Protein AF-A0AB38JCJ1-F1 (afdb_monomer_lite)

Radius of gyration: 13.14 Å; chains: 1; bounding box: 31×32×29 Å

Secondary structure (DSSP, 8-state):
-PPPPPGGG--S-EEEEEETT-SSS-HHHHHHHHHH-TTEEEEEETT--TTHHHHTHHHHHHHHHHHHT-

Structure (mmCIF, N/CA/C/O backbone):
data_AF-A0AB38JCJ1-F1
#
_entry.id   AF-A0AB38JCJ1-F1
#
loop_
_atom_site.group_PDB
_atom_site.id
_atom_site.type_symbol
_atom_site.label_atom_id
_atom_site.label_alt_id
_atom_site.label_comp_id
_atom_site.label_asym_id
_atom_site.label_entity_id
_atom_site.label_seq_id
_atom_site.pdbx_PDB_ins_code
_atom_site.Cartn_x
_atom_site.Cartn_y
_atom_site.Cartn_z
_atom_site.occupancy
_atom_site.B_iso_or_equiv
_atom_site.auth_seq_id
_atom_site.auth_comp_id
_atom_site.auth_asym_id
_atom_site.auth_atom_id
_atom_site.pdbx_PDB_model_num
ATOM 1 N N . MET A 1 1 ? 10.878 25.296 4.709 1.00 39.25 1 MET A N 1
ATOM 2 C CA . MET A 1 1 ? 11.281 23.988 5.266 1.00 39.25 1 MET A CA 1
ATOM 3 C C . MET A 1 1 ? 10.011 23.275 5.701 1.00 39.25 1 MET A C 1
ATOM 5 O O . MET A 1 1 ? 9.419 23.692 6.684 1.00 39.25 1 MET A O 1
ATOM 9 N N . GLY A 1 2 ? 9.521 22.312 4.918 1.00 48.94 2 GLY A N 1
ATOM 10 C CA . GLY A 1 2 ? 8.372 21.490 5.314 1.00 48.94 2 GLY A CA 1
ATOM 11 C C . GLY A 1 2 ? 8.870 20.349 6.193 1.00 48.94 2 GLY A C 1
ATOM 12 O O . GLY A 1 2 ? 9.729 19.590 5.752 1.00 48.94 2 GLY A O 1
ATOM 13 N N . GLY A 1 3 ? 8.411 20.275 7.440 1.00 57.12 3 GLY A N 1
ATOM 14 C CA . GLY A 1 3 ? 8.735 19.158 8.326 1.00 57.12 3 GLY A CA 1
ATOM 15 C C . GLY A 1 3 ? 8.080 17.869 7.832 1.00 57.12 3 GLY A C 1
ATOM 16 O O . GLY A 1 3 ? 6.953 17.897 7.335 1.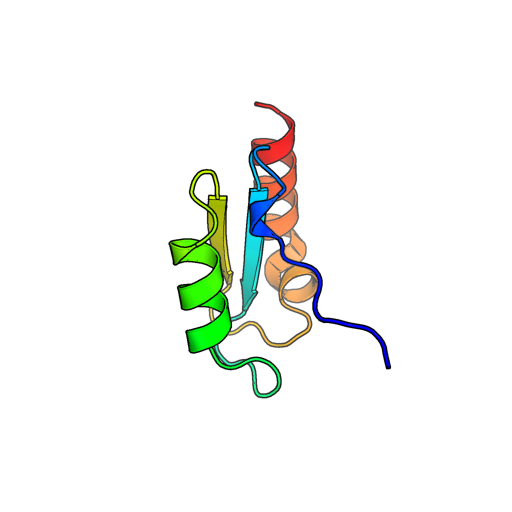00 57.12 3 GLY A O 1
ATOM 17 N N . SER A 1 4 ? 8.781 16.742 7.965 1.00 69.38 4 SER A N 1
ATOM 18 C CA . SER A 1 4 ? 8.195 15.415 7.769 1.00 69.38 4 SER A CA 1
ATOM 19 C C . SER A 1 4 ? 6.986 15.264 8.692 1.00 69.38 4 SER A C 1
ATOM 21 O O . SER A 1 4 ? 7.127 15.376 9.909 1.00 69.38 4 SER A O 1
ATOM 23 N N . THR A 1 5 ? 5.805 15.046 8.121 1.00 74.19 5 THR A N 1
ATOM 24 C CA . THR A 1 5 ? 4.595 14.768 8.904 1.00 74.19 5 THR A CA 1
ATOM 25 C C . THR A 1 5 ? 4.552 13.279 9.220 1.00 74.19 5 THR A C 1
ATOM 27 O O . THR A 1 5 ? 4.785 12.459 8.333 1.00 74.19 5 THR A O 1
ATOM 30 N N . ASP A 1 6 ? 4.298 12.938 10.481 1.00 80.38 6 ASP A N 1
ATOM 31 C CA . ASP A 1 6 ? 4.223 11.548 10.919 1.00 80.38 6 ASP A CA 1
ATOM 32 C C . ASP A 1 6 ? 2.906 10.915 10.452 1.00 80.38 6 ASP A C 1
ATOM 34 O O . ASP A 1 6 ? 1.826 11.420 10.756 1.00 80.38 6 ASP A O 1
ATOM 38 N N . LEU A 1 7 ? 2.998 9.816 9.703 1.00 80.25 7 LEU A N 1
ATOM 39 C CA . LEU A 1 7 ? 1.837 9.065 9.223 1.00 80.25 7 LEU A CA 1
ATOM 40 C C . LEU A 1 7 ? 1.227 8.172 10.314 1.00 80.25 7 LEU A C 1
ATOM 42 O O . LEU A 1 7 ? 0.100 7.714 10.152 1.00 80.25 7 LEU A O 1
ATOM 46 N N . LEU A 1 8 ? 1.918 7.975 11.445 1.00 81.44 8 LEU A N 1
ATOM 47 C CA . LEU A 1 8 ? 1.421 7.194 12.586 1.00 81.44 8 LEU A CA 1
ATOM 48 C C . LEU A 1 8 ? 0.203 7.813 13.284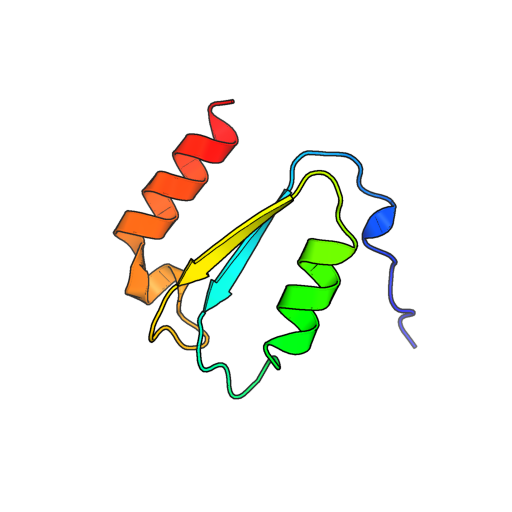 1.00 81.44 8 LEU A C 1
ATOM 50 O O . LEU A 1 8 ? -0.433 7.158 14.104 1.00 81.44 8 LEU A O 1
ATOM 54 N N . VAL A 1 9 ? -0.134 9.067 12.973 1.00 83.31 9 VAL A N 1
ATOM 55 C CA . VAL A 1 9 ? -1.343 9.723 13.494 1.00 83.31 9 VAL A CA 1
ATOM 56 C C . VAL A 1 9 ? -2.632 9.127 12.921 1.00 83.31 9 VAL A C 1
ATOM 58 O O . VAL A 1 9 ? -3.703 9.334 13.489 1.00 83.31 9 VAL A O 1
ATOM 61 N N . PHE A 1 10 ? -2.547 8.409 11.798 1.00 81.69 10 PHE A N 1
ATOM 62 C CA . PHE A 1 10 ? -3.688 7.743 11.187 1.00 81.69 10 PHE A CA 1
ATOM 63 C C . PHE A 1 10 ? -3.862 6.343 11.777 1.00 81.69 10 PHE A C 1
ATOM 65 O O . PHE A 1 10 ? -2.957 5.516 11.733 1.00 81.69 10 PHE A O 1
ATOM 72 N N . THR A 1 11 ? -5.057 6.079 12.301 1.00 82.69 11 THR A N 1
ATOM 73 C CA . THR A 1 11 ? -5.450 4.789 12.894 1.00 82.69 11 THR A CA 1
ATOM 74 C C . THR A 1 11 ? -6.483 4.039 12.054 1.00 82.69 11 THR A C 1
ATOM 76 O O . THR A 1 11 ? -7.065 3.064 12.517 1.00 82.69 11 THR A O 1
ATOM 79 N N . LEU A 1 12 ? -6.758 4.530 10.844 1.00 85.88 12 LEU A N 1
ATOM 80 C CA . LEU A 1 12 ? -7.662 3.891 9.895 1.00 85.88 12 LEU A CA 1
ATOM 81 C C . LEU A 1 12 ? -6.949 2.727 9.194 1.00 85.88 12 LEU A C 1
ATOM 83 O O . LEU A 1 12 ? -5.727 2.806 9.021 1.00 85.88 12 LEU A O 1
ATOM 87 N N . PRO A 1 13 ? -7.703 1.737 8.686 1.00 86.81 13 PRO A N 1
ATOM 88 C CA . PRO A 1 13 ? -7.154 0.747 7.775 1.00 86.81 13 PRO A CA 1
ATOM 89 C C . PRO A 1 13 ? -6.436 1.438 6.612 1.00 86.81 13 PRO A C 1
ATOM 91 O O . PRO A 1 13 ? -6.949 2.406 6.037 1.00 86.81 13 PRO A O 1
ATOM 94 N N . MET A 1 14 ? -5.253 0.944 6.249 1.00 88.75 14 MET A N 1
ATOM 95 C CA . MET A 1 14 ? -4.440 1.508 5.170 1.00 88.75 14 MET A CA 1
ATOM 96 C C . MET A 1 14 ? -3.971 0.439 4.185 1.00 88.75 14 MET A C 1
ATOM 98 O O . MET A 1 14 ? -3.239 -0.479 4.536 1.00 88.75 14 MET A O 1
ATOM 102 N N . LEU A 1 15 ? -4.309 0.612 2.910 1.00 87.62 15 LEU A N 1
ATOM 103 C CA . LEU A 1 15 ? -3.720 -0.166 1.823 1.00 87.62 15 LEU A CA 1
ATOM 104 C C . LEU A 1 15 ? -2.408 0.497 1.377 1.00 87.62 15 LEU A C 1
ATOM 106 O O . LEU A 1 15 ? -2.429 1.613 0.853 1.00 87.62 15 LEU A O 1
ATOM 110 N N . ILE A 1 16 ? -1.273 -0.182 1.567 1.00 86.38 16 ILE A N 1
ATOM 111 C CA . ILE A 1 16 ? 0.051 0.316 1.157 1.00 86.38 16 ILE A CA 1
ATOM 112 C C . ILE A 1 16 ? 0.514 -0.503 -0.046 1.00 86.38 16 ILE A C 1
ATOM 114 O O . ILE A 1 16 ? 0.734 -1.705 0.068 1.00 86.38 16 ILE A O 1
ATOM 118 N N . ALA A 1 17 ? 0.664 0.144 -1.199 1.00 84.06 17 ALA A N 1
ATOM 119 C CA . ALA A 1 17 ? 1.035 -0.508 -2.449 1.00 84.06 17 ALA A CA 1
ATOM 120 C C . ALA A 1 17 ? 2.387 -0.003 -2.967 1.00 84.06 17 ALA A C 1
ATOM 122 O O . ALA A 1 17 ? 2.591 1.207 -3.066 1.00 84.06 17 ALA A O 1
ATOM 123 N N . ASP A 1 18 ? 3.277 -0.923 -3.340 1.00 77.50 18 ASP A N 1
ATOM 124 C CA . ASP A 1 18 ? 4.552 -0.624 -4.003 1.00 77.50 18 ASP A CA 1
ATOM 125 C C . ASP A 1 18 ? 4.873 -1.694 -5.062 1.00 77.50 18 ASP A C 1
ATOM 127 O O . ASP A 1 18 ? 4.234 -2.746 -5.121 1.00 77.50 18 ASP A O 1
ATOM 131 N N . GLY A 1 19 ? 5.817 -1.406 -5.952 1.00 65.94 19 GLY A N 1
ATOM 132 C CA . GLY A 1 19 ? 6.342 -2.364 -6.920 1.00 65.94 19 GLY A CA 1
ATOM 133 C C . GLY A 1 19 ? 7.764 -2.805 -6.564 1.00 65.94 19 GLY A C 1
ATOM 134 O O . GLY A 1 19 ? 8.599 -1.976 -6.193 1.00 65.94 19 GLY A O 1
ATOM 135 N N . ASP A 1 20 ? 8.057 -4.102 -6.678 1.00 64.19 20 ASP A N 1
ATOM 136 C CA . ASP A 1 20 ? 9.421 -4.612 -6.502 1.00 64.19 20 ASP A CA 1
ATOM 137 C C . ASP A 1 20 ? 10.325 -4.114 -7.651 1.00 64.19 20 ASP A C 1
ATOM 139 O O . ASP A 1 20 ? 9.881 -3.985 -8.791 1.00 64.19 20 ASP A O 1
ATOM 143 N N . TYR A 1 21 ? 11.606 -3.841 -7.371 1.00 56.19 21 TYR A N 1
ATOM 144 C CA . TYR A 1 21 ? 12.594 -3.219 -8.279 1.00 56.19 21 TYR A CA 1
ATOM 145 C C . TYR A 1 21 ? 12.446 -1.711 -8.546 1.00 56.19 21 TYR A C 1
ATOM 147 O O . TYR A 1 21 ? 12.731 -1.193 -9.640 1.00 56.19 21 TYR A O 1
ATOM 155 N N . HIS A 1 22 ? 12.114 -0.949 -7.512 1.00 57.78 22 HIS A N 1
ATOM 156 C CA . HIS A 1 22 ? 12.143 0.504 -7.585 1.00 57.78 22 HIS A CA 1
ATOM 157 C C . HIS A 1 22 ? 13.571 1.088 -7.509 1.00 57.78 22 HIS A C 1
ATOM 159 O O . HIS A 1 22 ? 14.258 0.990 -6.498 1.00 57.78 22 HIS A O 1
ATOM 165 N N . ARG A 1 23 ? 14.023 1.802 -8.556 1.00 52.88 23 ARG A N 1
ATOM 166 C CA . ARG A 1 23 ? 15.267 2.619 -8.502 1.00 52.88 23 ARG A CA 1
ATOM 167 C C . ARG A 1 23 ? 15.123 3.907 -7.675 1.00 52.88 23 ARG A C 1
ATOM 169 O O . ARG A 1 23 ? 16.121 4.569 -7.422 1.00 52.88 23 ARG A O 1
ATOM 176 N N . ILE A 1 24 ? 13.891 4.288 -7.331 1.00 58.97 24 ILE A N 1
ATOM 177 C CA . ILE A 1 24 ? 13.544 5.601 -6.752 1.00 58.97 24 ILE A CA 1
ATOM 178 C C . ILE A 1 24 ? 13.185 5.494 -5.261 1.00 58.97 24 ILE A C 1
ATOM 180 O O . ILE A 1 24 ? 13.491 6.409 -4.504 1.00 58.97 24 ILE A O 1
ATOM 184 N N . VAL A 1 25 ? 12.584 4.382 -4.825 1.00 62.75 25 VAL A N 1
ATOM 185 C CA . VAL A 1 25 ? 12.208 4.139 -3.426 1.00 62.75 25 VAL A CA 1
ATOM 186 C C . VAL A 1 25 ? 12.829 2.808 -2.998 1.00 62.75 25 VAL A C 1
ATOM 188 O O . VAL A 1 25 ? 12.468 1.770 -3.540 1.00 62.75 25 VAL A O 1
ATOM 191 N N . PRO A 1 26 ? 13.806 2.805 -2.081 1.00 67.75 26 PRO A N 1
ATOM 192 C CA . PRO A 1 26 ? 14.397 1.564 -1.598 1.00 67.75 26 PRO A CA 1
ATOM 193 C C . PRO A 1 26 ? 13.362 0.696 -0.871 1.00 67.75 26 PRO A C 1
ATOM 195 O O . PRO A 1 26 ? 12.641 1.203 -0.011 1.00 67.75 26 PRO A O 1
ATOM 198 N N . SER A 1 27 ? 13.362 -0.619 -1.115 1.00 69.50 27 SER A N 1
ATOM 199 C CA . SER A 1 27 ? 12.424 -1.582 -0.502 1.00 69.50 27 SER A CA 1
ATOM 200 C C . SER A 1 27 ? 12.423 -1.563 1.039 1.00 69.50 27 SER A C 1
ATOM 202 O O . SER A 1 27 ? 11.451 -1.968 1.681 1.00 69.50 27 SER A O 1
ATOM 204 N N . VAL A 1 28 ? 13.496 -1.051 1.660 1.00 75.31 28 VAL A N 1
ATOM 205 C CA . VAL A 1 28 ? 13.580 -0.854 3.117 1.00 75.31 28 VAL A CA 1
ATOM 206 C C . VAL A 1 28 ? 12.577 0.183 3.632 1.00 75.31 28 VAL A C 1
ATOM 208 O O . VAL A 1 28 ? 12.078 0.022 4.741 1.00 75.31 28 VAL A O 1
ATOM 211 N N . LEU A 1 29 ? 12.236 1.209 2.841 1.00 76.69 29 LEU A N 1
ATOM 212 C CA . LEU A 1 29 ? 11.252 2.219 3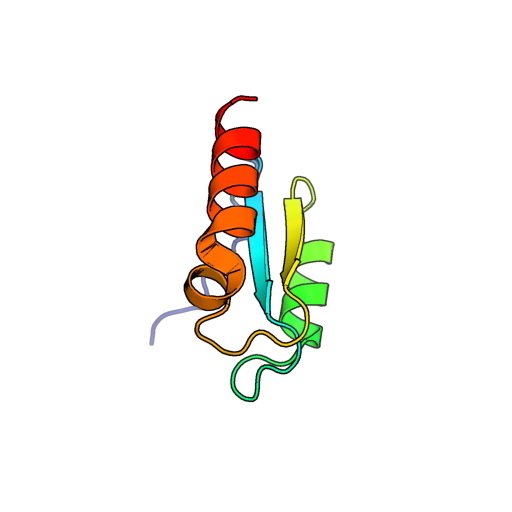.241 1.00 76.69 29 LEU A CA 1
ATOM 213 C C . LEU A 1 29 ? 9.840 1.638 3.243 1.00 76.69 29 LEU A C 1
ATOM 215 O O . LEU A 1 29 ? 9.112 1.842 4.207 1.00 76.69 29 LEU A O 1
ATOM 219 N N . PHE A 1 30 ? 9.490 0.845 2.228 1.00 76.75 30 PHE A N 1
ATOM 220 C CA . PHE A 1 30 ? 8.221 0.118 2.202 1.00 76.75 30 PHE A CA 1
ATOM 221 C C . PHE A 1 30 ? 8.100 -0.813 3.413 1.00 76.75 30 PHE A C 1
ATOM 223 O O . PHE A 1 30 ? 7.115 -0.765 4.146 1.00 76.75 30 PHE A O 1
ATOM 230 N N . THR A 1 31 ? 9.147 -1.598 3.682 1.00 77.50 31 THR A N 1
ATOM 231 C CA . THR A 1 31 ? 9.171 -2.535 4.815 1.00 77.50 31 THR A CA 1
ATOM 232 C C . THR A 1 31 ? 9.045 -1.810 6.160 1.00 77.50 31 THR A C 1
ATOM 234 O O . THR A 1 31 ? 8.301 -2.252 7.035 1.00 77.50 31 THR A O 1
ATOM 237 N N . ASP A 1 32 ? 9.738 -0.682 6.332 1.00 81.44 32 ASP A N 1
ATOM 238 C CA . ASP A 1 32 ? 9.654 0.133 7.548 1.00 81.44 32 ASP A CA 1
ATOM 239 C C . ASP A 1 32 ? 8.262 0.766 7.718 1.00 81.44 32 ASP A C 1
ATOM 241 O O . ASP A 1 32 ? 7.720 0.729 8.822 1.00 81.44 32 ASP A O 1
ATOM 245 N N . SER A 1 33 ? 7.631 1.251 6.642 1.00 78.19 33 SER A N 1
ATOM 246 C CA . SER A 1 33 ? 6.248 1.750 6.673 1.00 78.19 33 SER A CA 1
ATOM 247 C C . SER A 1 33 ? 5.247 0.665 7.071 1.00 78.19 33 SER A C 1
ATOM 249 O O . SER A 1 33 ? 4.438 0.895 7.968 1.00 78.19 33 SER A O 1
ATOM 251 N N . CYS A 1 34 ? 5.347 -0.529 6.481 1.00 80.81 34 CYS A N 1
ATOM 252 C CA . CYS A 1 34 ? 4.481 -1.665 6.815 1.00 80.81 34 CYS A CA 1
ATOM 253 C C . CYS A 1 34 ? 4.671 -2.122 8.267 1.00 80.81 34 CYS A C 1
ATOM 255 O O . CYS A 1 34 ? 3.725 -2.549 8.919 1.00 80.81 34 CYS A O 1
ATOM 257 N N . ARG A 1 35 ? 5.894 -2.009 8.804 1.00 81.69 35 ARG A N 1
ATOM 258 C CA . ARG A 1 35 ? 6.170 -2.322 10.213 1.00 81.69 35 ARG A CA 1
ATOM 259 C C . ARG A 1 35 ? 5.575 -1.285 11.166 1.00 81.69 35 ARG A C 1
ATOM 261 O O . ARG A 1 35 ? 5.198 -1.629 12.282 1.00 81.69 35 ARG A O 1
ATOM 268 N N . ARG A 1 36 ? 5.573 -0.012 10.768 1.00 83.94 36 ARG A N 1
ATOM 269 C CA . ARG A 1 36 ? 5.144 1.113 11.610 1.00 83.94 36 ARG A CA 1
ATOM 270 C C . ARG A 1 36 ? 3.626 1.286 11.626 1.00 83.94 36 ARG A C 1
ATOM 272 O O . ARG A 1 36 ? 3.073 1.562 12.684 1.00 83.94 36 ARG A O 1
ATOM 279 N N . ILE A 1 37 ? 2.957 1.094 10.491 1.00 82.81 37 ILE A N 1
ATOM 280 C CA . ILE A 1 37 ? 1.505 1.260 10.363 1.00 82.81 37 ILE A CA 1
ATOM 281 C C . ILE A 1 37 ? 0.828 -0.071 10.710 1.00 82.81 37 ILE A C 1
ATOM 283 O O . ILE A 1 37 ? 0.849 -1.017 9.928 1.00 82.81 37 ILE A O 1
ATOM 287 N N . THR A 1 38 ? 0.260 -0.153 11.914 1.00 77.75 38 THR A N 1
ATOM 288 C CA . THR A 1 38 ? -0.191 -1.420 12.519 1.00 77.75 38 THR A CA 1
ATOM 289 C C . THR A 1 38 ? -1.459 -1.997 11.878 1.00 77.75 38 THR A C 1
ATOM 291 O O . THR A 1 38 ? -1.624 -3.212 11.880 1.00 77.75 38 THR A O 1
ATOM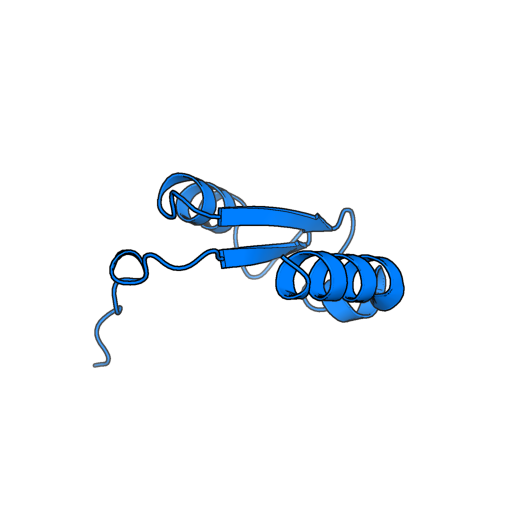 294 N N . ASP A 1 39 ? -2.319 -1.152 11.304 1.00 81.62 39 ASP A N 1
ATOM 295 C CA . ASP A 1 39 ? -3.531 -1.552 10.569 1.00 81.62 39 ASP A CA 1
ATOM 296 C C . ASP A 1 39 ? -3.333 -1.361 9.056 1.00 81.62 39 ASP A C 1
ATOM 298 O O . ASP A 1 39 ? -4.046 -0.608 8.391 1.00 81.62 39 ASP A O 1
ATOM 302 N N . SER A 1 40 ? -2.265 -1.966 8.523 1.00 82.44 40 SER A N 1
ATOM 303 C CA . SER A 1 40 ? -1.929 -1.876 7.102 1.00 82.44 40 SER A CA 1
ATOM 304 C C . SER A 1 40 ? -2.015 -3.208 6.365 1.00 82.44 40 SER A C 1
ATOM 306 O O . SER A 1 40 ? -1.633 -4.264 6.868 1.00 82.44 40 SER A O 1
ATOM 308 N N . GLU A 1 41 ? -2.479 -3.133 5.120 1.00 85.06 41 GLU A N 1
ATOM 309 C CA . GLU A 1 41 ? -2.448 -4.216 4.146 1.00 85.06 41 GLU A CA 1
ATOM 310 C C . GLU A 1 41 ? -1.367 -3.919 3.102 1.00 85.06 41 GLU A C 1
ATOM 312 O O . GLU A 1 41 ? -1.608 -3.149 2.166 1.00 85.06 41 GLU A O 1
ATOM 317 N N . PRO A 1 42 ? -0.161 -4.492 3.244 1.00 81.38 42 PRO A N 1
ATOM 318 C CA . PRO A 1 42 ? 0.894 -4.301 2.268 1.00 81.38 42 PRO A CA 1
ATOM 319 C C . PRO A 1 42 ? 0.644 -5.128 1.007 1.00 81.38 42 PRO A C 1
ATOM 321 O O . PRO A 1 42 ? 0.304 -6.313 1.066 1.00 81.38 42 PRO A O 1
ATOM 324 N N . VAL A 1 43 ? 0.856 -4.508 -0.149 1.00 82.06 43 VAL A N 1
ATOM 325 C CA . VAL A 1 43 ? 0.783 -5.144 -1.466 1.00 82.06 43 VAL A CA 1
ATOM 326 C C . VAL A 1 43 ? 2.039 -4.778 -2.241 1.00 82.06 43 VAL A C 1
ATOM 328 O O . VAL A 1 43 ? 2.314 -3.602 -2.468 1.00 82.06 43 VAL A O 1
ATOM 331 N N . CYS A 1 44 ? 2.801 -5.793 -2.634 1.00 73.81 44 CYS A N 1
ATOM 332 C CA . CYS A 1 44 ? 3.990 -5.628 -3.457 1.00 73.81 44 CYS A CA 1
ATOM 333 C C . CYS A 1 44 ? 3.741 -6.281 -4.818 1.00 73.81 44 CYS A C 1
ATOM 335 O O . CYS A 1 44 ? 3.536 -7.494 -4.885 1.00 73.81 44 CYS A O 1
ATOM 337 N N . TYR A 1 45 ? 3.738 -5.487 -5.887 1.00 71.75 45 TYR A N 1
ATOM 338 C CA . TYR A 1 45 ? 3.604 -5.996 -7.250 1.00 71.75 45 TYR A CA 1
ATOM 339 C C . TYR A 1 45 ? 4.979 -6.413 -7.779 1.00 71.75 45 TYR A C 1
ATOM 341 O O . TYR A 1 45 ? 5.888 -5.585 -7.884 1.00 71.75 45 TYR A O 1
ATOM 349 N N . LEU A 1 46 ? 5.139 -7.694 -8.114 1.00 64.75 46 LEU A N 1
ATOM 350 C CA . LEU A 1 46 ? 6.393 -8.230 -8.649 1.00 64.75 46 LEU A CA 1
ATOM 351 C C . LEU A 1 46 ? 6.706 -7.609 -10.027 1.00 64.75 46 LEU A C 1
ATOM 353 O O . LEU A 1 46 ? 5.791 -7.298 -10.792 1.00 64.75 46 LEU A O 1
ATOM 357 N N . ASP A 1 47 ? 7.991 -7.396 -10.328 1.00 61.19 47 ASP A N 1
ATOM 358 C CA . ASP A 1 47 ? 8.506 -6.857 -11.606 1.00 61.19 47 ASP A CA 1
ATOM 359 C C . ASP A 1 47 ? 7.954 -5.485 -12.032 1.00 61.19 47 ASP A C 1
ATOM 361 O O . ASP A 1 47 ? 8.062 -5.066 -13.190 1.00 61.19 47 ASP A O 1
ATOM 365 N N . SER A 1 48 ? 7.383 -4.750 -11.084 1.00 58.19 48 SER A N 1
ATOM 366 C CA . SER A 1 48 ? 6.647 -3.531 -11.358 1.00 58.19 48 SER A CA 1
ATOM 367 C C . SER A 1 48 ? 7.443 -2.302 -10.925 1.00 58.19 48 SER A C 1
ATOM 369 O O . SER A 1 48 ? 7.741 -2.102 -9.756 1.00 58.19 48 SER A O 1
ATOM 371 N N . ARG A 1 49 ? 7.794 -1.433 -11.879 1.00 61.59 49 ARG A N 1
ATOM 372 C CA . ARG A 1 49 ? 8.513 -0.168 -11.598 1.00 61.59 49 ARG A CA 1
ATOM 373 C C . ARG A 1 49 ? 7.548 0.888 -11.014 1.00 61.59 49 ARG A C 1
ATOM 375 O O . ARG A 1 49 ? 6.458 0.571 -10.565 1.00 61.59 49 ARG A O 1
ATOM 382 N N . HIS A 1 50 ? 7.878 2.177 -11.136 1.00 64.31 50 HIS A N 1
ATOM 383 C CA . HIS A 1 50 ? 7.040 3.303 -10.671 1.00 64.31 50 HIS A CA 1
ATOM 384 C C . HIS A 1 50 ? 5.604 3.348 -11.187 1.00 64.31 50 HIS A C 1
ATOM 386 O O . HIS A 1 50 ? 4.750 3.978 -10.575 1.00 64.31 50 HIS A O 1
ATOM 392 N N . GLY A 1 51 ? 5.318 2.662 -12.289 1.00 66.19 51 GLY A N 1
ATOM 393 C CA . GLY A 1 51 ? 3.966 2.519 -12.810 1.00 66.19 51 GLY A CA 1
ATOM 394 C C . GLY A 1 51 ? 3.251 1.253 -12.344 1.00 66.19 51 GLY A C 1
ATOM 395 O O . GLY A 1 51 ? 2.404 0.786 -13.094 1.00 66.19 51 GLY A O 1
ATOM 396 N N . SER A 1 52 ? 3.594 0.661 -11.198 1.00 67.38 52 SER A N 1
ATOM 397 C CA . SER A 1 52 ? 3.096 -0.659 -10.772 1.00 67.38 52 SER A CA 1
ATOM 398 C C . SER A 1 52 ? 1.574 -0.789 -10.789 1.00 67.38 52 SER A C 1
ATOM 400 O O . SER A 1 52 ? 1.047 -1.739 -11.355 1.00 67.38 52 SER A O 1
ATOM 402 N N . ILE A 1 53 ? 0.863 0.231 -10.312 1.00 73.75 53 ILE A N 1
ATOM 403 C CA . ILE A 1 53 ? -0.608 0.286 -10.334 1.00 73.75 53 ILE A CA 1
ATOM 404 C C . ILE A 1 53 ? -1.171 0.273 -11.769 1.00 73.75 53 ILE A C 1
ATOM 406 O O . ILE A 1 53 ? -2.272 -0.215 -12.007 1.00 73.75 53 ILE A O 1
ATOM 410 N N . PHE A 1 54 ? -0.424 0.790 -12.747 1.00 77.62 54 PHE A N 1
ATOM 411 C CA . PHE A 1 54 ? -0.820 0.778 -14.159 1.00 77.62 54 PHE A CA 1
ATOM 412 C C . PHE A 1 54 ? -0.409 -0.516 -14.869 1.00 77.62 54 PHE A C 1
ATOM 414 O O . PHE A 1 54 ? -1.138 -0.996 -15.733 1.00 77.62 54 PHE A O 1
ATOM 421 N N . GLN A 1 55 ? 0.745 -1.084 -14.511 1.00 75.12 55 GLN A N 1
ATOM 422 C CA . GLN A 1 55 ? 1.255 -2.340 -15.076 1.00 75.12 55 GLN A CA 1
ATOM 423 C C . GLN A 1 55 ? 0.423 -3.539 -14.604 1.00 75.12 55 GLN A C 1
ATOM 425 O O . GLN A 1 55 ? 0.102 -4.412 -15.406 1.00 75.12 55 GLN A O 1
ATOM 430 N N . SER A 1 56 ? -0.016 -3.510 -13.345 1.00 76.81 56 SER A N 1
ATOM 431 C CA . SER A 1 56 ? -0.840 -4.540 -12.706 1.00 76.81 56 SER A CA 1
ATOM 432 C C . SER A 1 56 ? -2.284 -4.073 -12.494 1.00 76.81 56 SER A C 1
ATOM 434 O O . SER A 1 56 ? -2.922 -4.454 -11.515 1.00 76.81 56 SER A O 1
ATOM 436 N N . TYR A 1 57 ? -2.825 -3.263 -13.417 1.00 83.50 57 TYR A N 1
ATOM 437 C CA . TYR A 1 57 ? -4.130 -2.598 -13.273 1.00 83.50 57 TYR A CA 1
ATOM 438 C C . TYR A 1 57 ? -5.255 -3.522 -12.794 1.00 83.50 57 TYR A C 1
ATOM 440 O O . TYR A 1 57 ? -5.979 -3.157 -11.875 1.00 83.50 57 TYR A O 1
ATOM 448 N N . ALA A 1 58 ? -5.389 -4.720 -13.372 1.00 85.88 58 ALA A N 1
ATOM 449 C CA . ALA A 1 58 ? -6.453 -5.657 -13.006 1.00 85.88 58 ALA A CA 1
ATOM 450 C C . ALA A 1 58 ? -6.323 -6.178 -11.562 1.00 85.88 58 ALA A C 1
ATOM 452 O O . ALA A 1 58 ? -7.317 -6.328 -10.844 1.00 85.88 58 ALA A O 1
ATOM 453 N N . GLU A 1 59 ? -5.093 -6.439 -11.121 1.00 84.06 59 GLU A N 1
ATOM 454 C CA . GLU A 1 59 ? -4.809 -6.857 -9.750 1.00 84.06 59 GLU A CA 1
ATOM 455 C C . GLU A 1 59 ? -5.040 -5.689 -8.787 1.00 84.06 59 GLU A C 1
ATOM 457 O O . GLU A 1 59 ? -5.772 -5.826 -7.805 1.00 84.06 59 GLU A O 1
ATOM 462 N N . SER A 1 60 ? -4.513 -4.509 -9.123 1.00 83.81 60 SER A N 1
ATOM 463 C CA . SER A 1 60 ? -4.677 -3.294 -8.329 1.0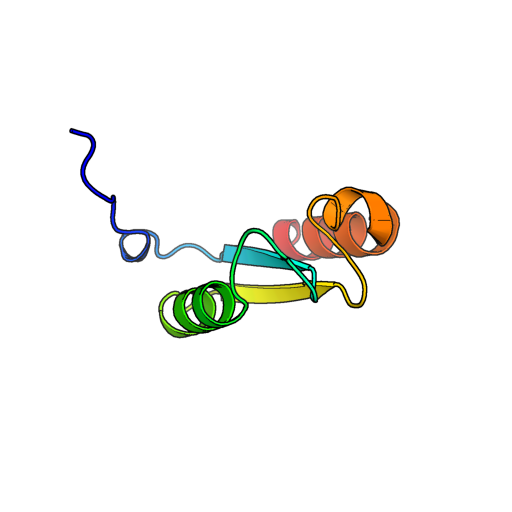0 83.81 60 SER A CA 1
ATOM 464 C C . SER A 1 60 ? -6.135 -2.888 -8.169 1.00 83.81 60 SER A C 1
ATOM 466 O O . SER A 1 60 ? -6.571 -2.612 -7.052 1.00 83.81 60 SER A O 1
ATOM 468 N N . SER A 1 61 ? -6.919 -2.900 -9.249 1.00 88.56 61 SER A N 1
ATOM 469 C CA . SER A 1 61 ? -8.342 -2.562 -9.194 1.00 88.56 61 SER A CA 1
ATOM 470 C C . SER A 1 61 ? -9.107 -3.533 -8.302 1.00 88.56 61 SER A C 1
ATOM 472 O O . SER A 1 61 ? -9.918 -3.108 -7.482 1.00 88.56 61 SER A O 1
ATOM 474 N N . THR A 1 62 ? -8.810 -4.831 -8.408 1.00 89.88 62 THR A N 1
ATOM 475 C CA . THR A 1 62 ? -9.437 -5.861 -7.569 1.00 89.88 62 THR A CA 1
ATOM 476 C C . THR A 1 62 ? -9.108 -5.634 -6.097 1.00 89.88 62 THR A C 1
ATOM 478 O O . THR A 1 62 ? -9.999 -5.665 -5.249 1.00 89.88 62 THR A O 1
ATOM 481 N N . ARG A 1 63 ? -7.840 -5.348 -5.792 1.00 87.75 63 ARG A N 1
ATOM 482 C CA . ARG A 1 63 ? -7.357 -5.140 -4.427 1.00 87.75 63 ARG A CA 1
ATOM 483 C C . ARG A 1 63 ? -7.965 -3.900 -3.776 1.00 87.75 63 ARG A C 1
ATOM 485 O O . ARG A 1 63 ? -8.398 -3.968 -2.630 1.00 87.75 63 ARG A O 1
ATOM 492 N N . VAL A 1 64 ? -8.060 -2.799 -4.522 1.00 89.19 64 VAL A N 1
ATOM 493 C CA . VAL A 1 64 ? -8.693 -1.557 -4.053 1.00 89.19 64 VAL A CA 1
ATOM 494 C C . VAL A 1 64 ? -10.181 -1.772 -3.784 1.00 89.19 64 VAL A C 1
ATOM 496 O O . VAL A 1 64 ? -10.665 -1.386 -2.724 1.00 89.19 64 VAL A O 1
ATOM 499 N N . VAL A 1 65 ? -10.907 -2.428 -4.694 1.00 92.19 65 VAL A N 1
ATOM 500 C CA . VAL A 1 65 ? -12.339 -2.714 -4.499 1.00 92.19 65 VAL A CA 1
ATOM 501 C C . VAL A 1 65 ? -12.560 -3.621 -3.286 1.00 92.19 65 VAL A C 1
ATOM 503 O O . VAL A 1 65 ? -13.456 -3.363 -2.488 1.00 92.19 65 VAL A O 1
ATOM 506 N N . GLN A 1 66 ? -11.723 -4.646 -3.106 1.00 89.88 66 GLN A N 1
ATOM 507 C CA . GLN A 1 66 ? -11.782 -5.524 -1.934 1.00 89.88 66 GLN A CA 1
ATOM 508 C C . GLN A 1 66 ? -11.487 -4.793 -0.627 1.00 89.88 66 GLN A C 1
ATOM 510 O O . GLN A 1 66 ? -12.077 -5.135 0.390 1.00 89.88 66 GLN A O 1
ATOM 515 N N . PHE A 1 67 ? -10.560 -3.837 -0.635 1.00 90.88 67 PHE A N 1
ATOM 516 C CA . PHE A 1 67 ? -10.218 -3.050 0.544 1.00 90.88 67 PHE A CA 1
ATOM 517 C C . PHE A 1 67 ? -11.346 -2.081 0.923 1.00 90.88 67 PHE A C 1
ATOM 519 O O . PHE A 1 67 ? -11.729 -2.014 2.084 1.00 90.88 67 PHE A O 1
ATOM 526 N N . LEU A 1 68 ? -11.927 -1.386 -0.062 1.00 89.06 68 LEU A N 1
ATOM 527 C CA . LEU A 1 68 ? -13.012 -0.421 0.157 1.00 89.06 68 LEU A CA 1
ATOM 528 C C . LEU A 1 68 ? -14.370 -1.066 0.474 1.00 89.06 68 LEU A C 1
ATOM 530 O O . LEU A 1 68 ? -15.263 -0.383 0.963 1.00 89.06 68 LEU A O 1
ATOM 534 N N . GLY A 1 69 ? -14.551 -2.346 0.143 1.00 88.06 69 GLY A N 1
ATOM 535 C CA . GLY A 1 69 ? -15.786 -3.092 0.399 1.00 88.06 69 GLY A CA 1
ATOM 536 C C . GLY A 1 69 ? -15.881 -3.738 1.786 1.00 88.06 69 GLY A C 1
ATOM 537 O O . GLY A 1 69 ? -16.830 -4.488 2.012 1.00 88.06 69 GLY A O 1
ATOM 538 N N . ARG A 1 70 ? -14.900 -3.515 2.667 1.00 77.31 70 ARG A N 1
ATOM 539 C CA . ARG A 1 70 ? -14.894 -3.986 4.063 1.00 77.31 70 ARG A CA 1
ATOM 540 C C . ARG A 1 70 ? -15.524 -2.956 4.987 1.00 77.31 70 ARG A C 1
ATOM 542 O O . ARG A 1 70 ? -16.171 -3.400 5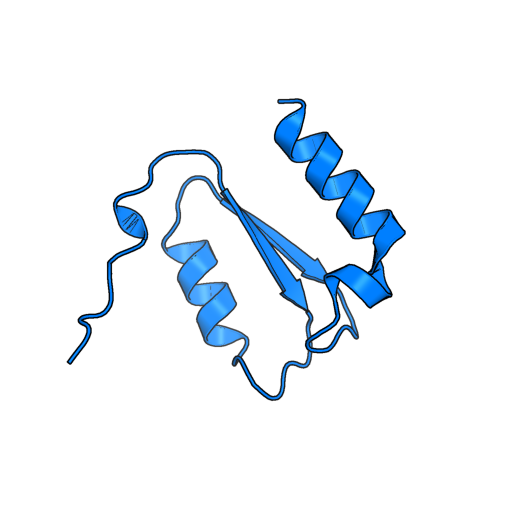.959 1.00 77.31 70 ARG A O 1
#

Sequence (70 aa):
MGGSTDLLVFTLPMLIADGDYHRIVPSVLFTDSCRRITDSEPVCYLDSRHGSIFQSYAESSTRVVQFLGR

Foldseek 3Di:
DDDDDDPLVDLDAEEAEDEPPEPPDDVVVLVVVPVSRPRYDYYYHYPAYPCSCVVPVVVNVVVVCVVVVD

pLDDT: mean 76.14, std 11.35, range [39.25, 92.19]